Protein AF-A0A2U1LA60-F1 (afdb_monomer_lite)

InterPro domains:
  IPR027705 Flotillin family [PTHR13806] (7-75)

Foldseek 3Di:
DDDDWDKDAADPQKWKWKDFDPHPGTDTHRIDTAHPGMDIDIDGFAWDKDWDWDFDADPVRRTDTDIDIDTDTDDDPDPVVPDDDDD

Organism: Artemisia annua (NCBI:txid35608)

Sequence (87 aa):
MGHFPKYTVAKASEYLIITGAGIDDIKIAKKAWILPGQSSRIFEIAPVDYTFKVQAVSADELPFLLPVVFTIGPQFSDEPSLQRNRV

pLDDT: mean 82.71, std 15.04, range [39.56, 94.69]

Secondary structure (DSSP, 8-state):
-----EEEE--TTEEEEEEETTEEEEEEESEEEE-TTEEEEEEE---EEEEEEEEEE-TTS-EEEEEEEEEE----S-GGGGS----

Radius of gyration: 21.31 Å; chains: 1; bounding box: 62×24×46 Å

Structure (mmCIF, N/CA/C/O backbone):
data_AF-A0A2U1LA60-F1
#
_entry.id   AF-A0A2U1LA60-F1
#
loop_
_atom_site.group_PDB
_atom_site.id
_atom_site.type_symbol
_atom_site.label_atom_id
_atom_site.label_alt_id
_atom_site.label_comp_id
_atom_site.label_asym_id
_atom_site.label_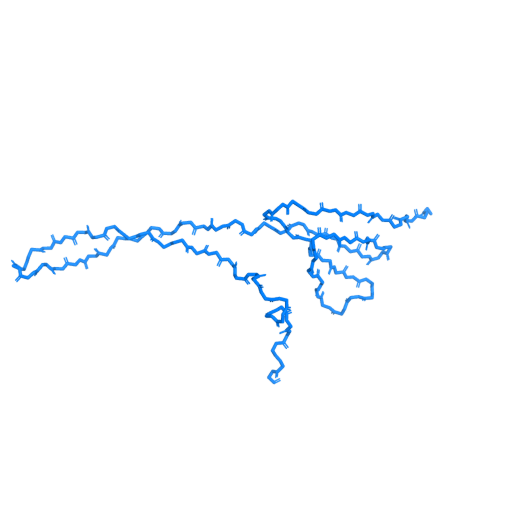entity_id
_atom_site.label_seq_id
_atom_site.pdbx_PDB_ins_code
_atom_site.Cartn_x
_atom_site.Cartn_y
_atom_site.Cartn_z
_atom_site.occupancy
_atom_site.B_iso_or_equiv
_atom_site.auth_seq_id
_atom_site.auth_comp_id
_atom_site.auth_asym_id
_atom_site.auth_atom_id
_atom_site.pdbx_PDB_model_num
ATOM 1 N N . MET A 1 1 ? 24.172 6.895 -24.169 1.00 45.41 1 MET A N 1
ATOM 2 C CA . MET A 1 1 ? 24.304 7.170 -22.720 1.00 45.41 1 MET A CA 1
ATOM 3 C C . MET A 1 1 ? 23.708 5.978 -21.990 1.00 45.41 1 MET A C 1
ATOM 5 O O . MET A 1 1 ? 22.510 5.765 -22.097 1.00 45.41 1 MET A O 1
ATOM 9 N N . GLY A 1 2 ? 24.543 5.111 -21.415 1.00 57.34 2 GLY A N 1
ATOM 10 C CA . GLY A 1 2 ? 24.092 3.836 -20.854 1.00 57.34 2 GLY A CA 1
ATOM 11 C C . GLY A 1 2 ? 23.208 4.052 -19.631 1.00 57.34 2 GLY A C 1
ATOM 12 O O . GLY A 1 2 ? 23.637 4.668 -18.659 1.00 57.34 2 GLY A O 1
ATOM 13 N N . HIS A 1 3 ? 21.978 3.549 -19.674 1.00 66.75 3 HIS A N 1
ATOM 14 C CA . HIS A 1 3 ? 21.201 3.358 -18.459 1.00 66.75 3 HIS A CA 1
ATOM 15 C C . HIS A 1 3 ? 21.860 2.202 -17.699 1.00 66.75 3 HIS A C 1
ATOM 17 O O . HIS A 1 3 ? 21.878 1.072 -18.180 1.00 66.75 3 HIS A O 1
ATOM 23 N N . PHE A 1 4 ? 22.483 2.485 -16.558 1.00 81.81 4 PHE A N 1
ATOM 24 C CA . PHE A 1 4 ? 23.010 1.434 -15.693 1.00 81.81 4 PHE A CA 1
ATOM 25 C C . PHE A 1 4 ? 21.875 0.854 -14.839 1.00 81.81 4 PHE A C 1
ATOM 27 O O . PHE A 1 4 ? 20.992 1.611 -14.421 1.00 81.81 4 PHE A O 1
ATOM 34 N N . PRO A 1 5 ? 21.883 -0.463 -14.562 1.00 85.19 5 PRO A N 1
ATOM 35 C CA . PRO A 1 5 ? 20.939 -1.071 -13.637 1.00 85.19 5 PRO A CA 1
ATOM 36 C C . PRO A 1 5 ? 20.969 -0.362 -12.281 1.00 85.19 5 PRO A C 1
ATOM 38 O O . PRO A 1 5 ? 22.035 -0.207 -11.684 1.00 85.19 5 PRO A O 1
ATOM 41 N N . LYS A 1 6 ? 19.804 0.051 -11.775 1.00 90.88 6 LYS A N 1
ATOM 42 C CA . LYS A 1 6 ? 19.683 0.698 -10.461 1.00 90.88 6 LYS A CA 1
ATOM 43 C C . LYS A 1 6 ? 19.079 -0.271 -9.457 1.00 90.88 6 LYS A C 1
ATOM 45 O O . LYS A 1 6 ? 17.955 -0.731 -9.644 1.00 90.88 6 LYS A O 1
ATOM 50 N N . TYR A 1 7 ? 19.778 -0.532 -8.357 1.00 93.56 7 TYR A N 1
ATOM 51 C CA . TYR A 1 7 ? 19.211 -1.292 -7.248 1.00 93.56 7 TYR A CA 1
ATOM 52 C C . TYR A 1 7 ? 18.350 -0.391 -6.356 1.00 93.56 7 TYR A C 1
ATOM 54 O O . TYR A 1 7 ? 18.786 0.683 -5.945 1.00 93.56 7 TYR A O 1
ATOM 62 N N . THR A 1 8 ? 17.114 -0.811 -6.083 1.00 93.00 8 THR A N 1
ATOM 63 C CA . THR A 1 8 ? 16.146 -0.057 -5.271 1.00 93.00 8 THR A CA 1
ATOM 64 C C . THR A 1 8 ? 15.551 -0.962 -4.195 1.00 93.00 8 THR A C 1
ATOM 66 O O . THR A 1 8 ? 15.289 -2.139 -4.444 1.00 93.00 8 THR A O 1
ATOM 69 N N . VAL A 1 9 ? 15.330 -0.409 -3.001 1.00 94.31 9 VAL A N 1
ATOM 70 C CA . VAL A 1 9 ? 14.741 -1.091 -1.839 1.00 94.31 9 VAL A CA 1
ATOM 71 C C . VAL A 1 9 ? 13.591 -0.234 -1.308 1.00 94.31 9 VAL A C 1
ATOM 73 O O . VAL A 1 9 ? 13.768 0.969 -1.131 1.00 94.31 9 VAL A O 1
ATOM 76 N N . ALA A 1 10 ? 12.425 -0.840 -1.084 1.00 92.00 10 ALA A N 1
ATOM 77 C CA . ALA A 1 10 ? 11.263 -0.197 -0.475 1.00 92.00 10 ALA A CA 1
ATOM 78 C C . ALA A 1 10 ? 11.299 -0.302 1.057 1.00 92.00 10 ALA A C 1
ATOM 80 O O . ALA A 1 10 ? 11.915 -1.214 1.618 1.00 92.00 10 ALA A O 1
ATOM 81 N N . LYS A 1 11 ? 10.612 0.616 1.742 1.00 91.00 11 LYS A N 1
ATOM 82 C CA . LYS A 1 11 ? 10.478 0.585 3.206 1.00 91.00 11 LYS A CA 1
ATOM 83 C C . LYS A 1 11 ? 9.564 -0.550 3.690 1.00 91.00 11 LYS A C 1
ATOM 85 O O . LYS A 1 11 ? 8.940 -1.278 2.915 1.00 91.00 11 LYS A O 1
ATOM 90 N N . ALA A 1 12 ? 9.452 -0.690 5.011 1.00 86.94 12 ALA A N 1
ATOM 91 C CA . ALA A 1 12 ? 8.610 -1.700 5.656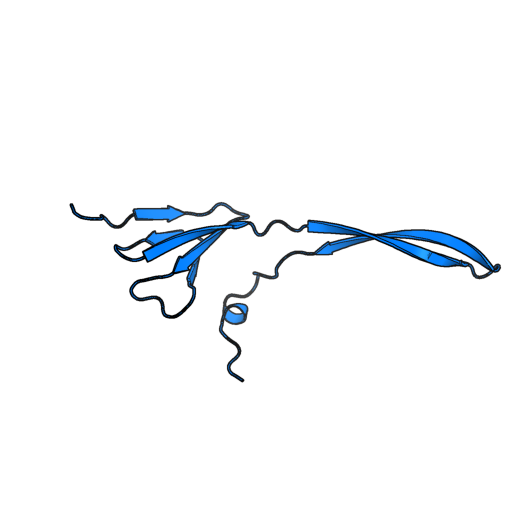 1.00 86.94 12 ALA A CA 1
ATOM 92 C C . ALA A 1 12 ? 7.140 -1.645 5.193 1.00 86.94 12 ALA A C 1
ATOM 94 O O . ALA A 1 12 ? 6.576 -2.686 4.861 1.00 86.94 12 ALA A O 1
ATOM 95 N N . SER A 1 13 ? 6.570 -0.447 5.052 1.00 84.50 13 SER A N 1
ATOM 96 C CA . SER A 1 13 ? 5.179 -0.233 4.615 1.00 84.50 13 SER A CA 1
ATOM 97 C C . SER A 1 13 ? 5.040 0.062 3.118 1.00 84.50 13 SER A C 1
ATOM 99 O O . SER A 1 13 ? 4.007 0.550 2.678 1.00 84.50 13 SER A O 1
ATOM 101 N N . GLU A 1 14 ? 6.075 -0.205 2.323 1.00 89.81 14 GLU A N 1
ATOM 102 C CA . GLU A 1 14 ? 6.108 0.114 0.895 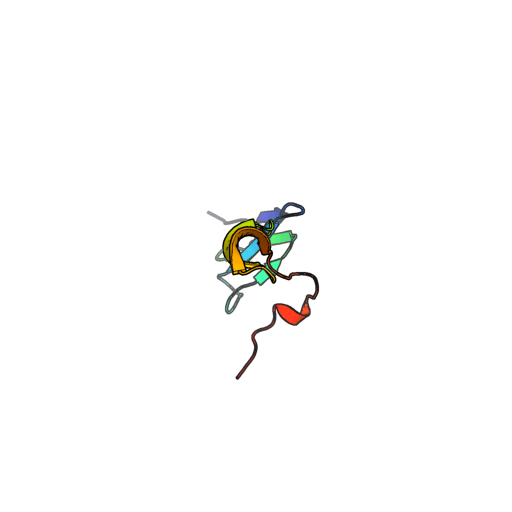1.00 89.81 14 GLU A CA 1
ATOM 103 C C . GLU A 1 14 ? 6.482 -1.123 0.061 1.00 89.81 14 GLU A C 1
ATOM 105 O O . GLU A 1 14 ? 7.201 -2.012 0.523 1.00 89.81 14 GLU A O 1
ATOM 110 N N . TYR A 1 15 ? 6.047 -1.169 -1.194 1.00 90.38 15 TYR A N 1
ATOM 111 C CA . TYR A 1 15 ? 6.474 -2.153 -2.188 1.00 90.38 15 TYR A CA 1
ATOM 112 C C . TYR A 1 15 ? 6.885 -1.466 -3.487 1.00 90.38 15 TYR A C 1
ATOM 114 O O . TYR A 1 15 ? 6.371 -0.407 -3.840 1.00 90.38 15 TYR A O 1
ATOM 122 N N . LEU A 1 16 ? 7.822 -2.075 -4.212 1.00 92.69 16 LEU A N 1
ATOM 123 C CA . LEU A 1 16 ? 8.174 -1.666 -5.565 1.00 92.69 16 LEU A CA 1
ATOM 124 C C . LEU A 1 16 ? 7.236 -2.356 -6.545 1.00 92.69 16 LEU A C 1
ATOM 126 O O . LEU A 1 16 ? 7.192 -3.582 -6.593 1.00 92.69 16 LEU A O 1
ATOM 130 N N . ILE A 1 17 ? 6.547 -1.556 -7.345 1.00 93.25 17 ILE A N 1
ATOM 131 C CA . ILE A 1 17 ? 5.813 -1.971 -8.534 1.00 93.25 17 ILE A CA 1
ATOM 132 C C . ILE A 1 17 ? 6.731 -1.721 -9.722 1.00 93.25 17 ILE A C 1
ATOM 134 O O . ILE A 1 17 ? 7.172 -0.591 -9.936 1.00 93.25 17 ILE A O 1
ATOM 138 N N . ILE A 1 18 ? 7.047 -2.767 -10.474 1.00 93.81 18 ILE A N 1
ATOM 139 C CA . ILE A 1 18 ? 7.990 -2.719 -11.588 1.00 93.81 18 ILE A CA 1
ATOM 140 C C . ILE A 1 18 ? 7.279 -3.215 -12.840 1.00 93.81 18 ILE A C 1
ATOM 142 O O . ILE A 1 18 ? 6.642 -4.267 -12.813 1.00 93.81 18 ILE A O 1
ATOM 146 N N . THR A 1 19 ? 7.407 -2.463 -13.926 1.00 94.69 19 THR A N 1
ATOM 147 C CA . THR A 1 19 ? 6.838 -2.774 -15.242 1.00 94.69 19 THR A CA 1
ATOM 148 C C . THR A 1 19 ? 7.864 -2.485 -16.338 1.00 94.69 19 THR A C 1
ATOM 150 O O . THR A 1 19 ? 8.915 -1.891 -16.078 1.00 94.69 19 THR A O 1
ATOM 153 N N . GLY A 1 20 ? 7.580 -2.889 -17.575 1.00 91.69 20 GLY A N 1
ATOM 154 C CA . GLY A 1 20 ? 8.431 -2.611 -18.734 1.00 91.69 20 GLY A CA 1
ATOM 155 C C . GLY A 1 20 ? 9.218 -3.835 -19.194 1.00 91.69 20 GLY A C 1
ATOM 156 O O . GLY A 1 20 ? 8.754 -4.961 -19.061 1.00 91.69 20 GLY A O 1
ATOM 157 N N . ALA A 1 21 ? 10.397 -3.620 -19.780 1.00 90.06 21 ALA A N 1
ATOM 158 C CA . ALA A 1 21 ? 11.128 -4.666 -20.498 1.00 90.06 21 ALA A CA 1
ATOM 159 C C . ALA A 1 21 ? 11.322 -5.956 -19.665 1.00 90.06 21 ALA A C 1
ATOM 161 O O . ALA A 1 21 ? 11.901 -5.929 -18.575 1.00 90.06 21 ALA A O 1
ATOM 162 N N . GLY A 1 22 ? 10.844 -7.091 -20.193 1.00 88.44 22 GLY A N 1
ATOM 163 C CA . GLY A 1 22 ? 10.927 -8.408 -19.546 1.00 88.44 22 GLY A CA 1
ATOM 164 C C . GLY A 1 22 ? 9.927 -8.650 -18.406 1.00 88.44 22 GLY A C 1
ATOM 165 O O . GLY A 1 22 ? 10.097 -9.612 -17.660 1.00 88.44 22 GLY A O 1
ATOM 166 N N . ILE A 1 23 ? 8.923 -7.784 -18.237 1.00 90.38 23 ILE A N 1
ATOM 167 C CA . ILE A 1 23 ? 7.821 -7.940 -17.279 1.00 90.38 23 ILE A CA 1
ATOM 168 C C . ILE A 1 23 ? 6.507 -7.826 -18.059 1.00 90.38 23 ILE A C 1
ATOM 170 O O . ILE A 1 23 ? 6.206 -6.759 -18.588 1.00 90.38 23 ILE A O 1
ATOM 174 N N . ASP A 1 24 ? 5.737 -8.915 -18.124 1.00 86.31 24 ASP A N 1
ATOM 175 C CA . ASP A 1 24 ? 4.524 -8.987 -18.958 1.00 86.31 24 ASP A CA 1
ATOM 176 C C . ASP A 1 24 ? 3.364 -8.117 -18.453 1.00 86.31 24 ASP A C 1
ATOM 178 O O . ASP A 1 24 ? 2.547 -7.661 -19.248 1.00 86.31 24 ASP A O 1
ATOM 182 N N . ASP A 1 25 ? 3.278 -7.890 -17.143 1.00 86.88 25 ASP A N 1
ATOM 183 C CA . ASP A 1 25 ? 2.231 -7.069 -16.530 1.00 86.88 25 ASP A CA 1
ATOM 184 C C . ASP A 1 25 ? 2.831 -6.219 -15.404 1.00 86.88 25 ASP A C 1
ATOM 186 O O . ASP A 1 25 ? 3.352 -5.125 -15.638 1.00 86.88 25 ASP A O 1
ATOM 190 N N . ILE A 1 26 ? 2.859 -6.753 -14.181 1.00 90.06 26 ILE A N 1
ATOM 191 C CA . ILE A 1 26 ? 3.383 -6.068 -13.004 1.00 90.06 26 ILE A CA 1
ATOM 192 C C . ILE A 1 26 ? 4.208 -7.041 -12.165 1.00 90.06 26 ILE A C 1
ATOM 194 O O . ILE A 1 26 ? 3.799 -8.168 -11.896 1.00 90.06 26 ILE A O 1
ATOM 198 N N . LYS A 1 27 ? 5.362 -6.576 -11.688 1.00 88.44 27 LYS A N 1
ATOM 199 C CA . LYS A 1 27 ? 6.158 -7.252 -10.664 1.00 88.44 27 LYS A CA 1
ATOM 200 C C . LYS A 1 27 ? 6.124 -6.451 -9.370 1.00 88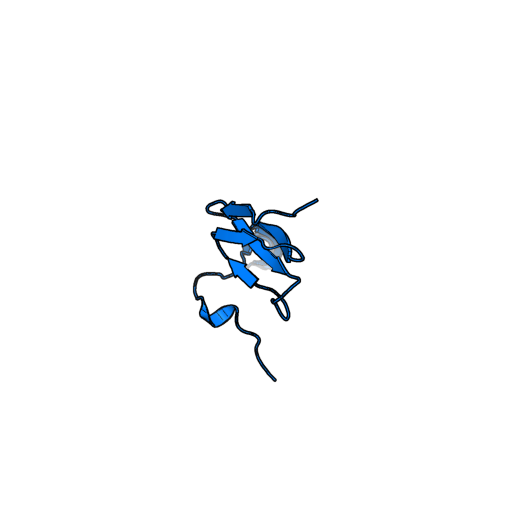.44 27 LYS A C 1
ATOM 202 O O . LYS A 1 27 ? 6.491 -5.279 -9.366 1.00 88.44 27 LYS A O 1
ATOM 207 N N . ILE A 1 28 ? 5.746 -7.102 -8.272 1.00 89.50 28 ILE A N 1
ATOM 208 C CA . ILE A 1 28 ? 5.729 -6.511 -6.929 1.00 89.50 28 ILE A CA 1
ATOM 209 C C . ILE A 1 28 ? 6.889 -7.099 -6.121 1.00 89.50 28 ILE A C 1
ATOM 211 O O . ILE A 1 28 ? 7.043 -8.316 -6.055 1.00 89.50 28 ILE A O 1
ATOM 215 N N . ALA A 1 29 ? 7.742 -6.256 -5.537 1.00 89.88 29 ALA A N 1
ATOM 216 C CA . ALA A 1 29 ? 8.896 -6.712 -4.760 1.00 89.88 29 ALA A CA 1
ATOM 217 C C . ALA A 1 29 ? 9.307 -5.715 -3.668 1.00 89.88 29 ALA A C 1
ATOM 219 O O . ALA A 1 29 ? 9.173 -4.506 -3.831 1.00 89.88 29 ALA A O 1
ATOM 220 N N . LYS A 1 30 ? 9.900 -6.201 -2.569 1.00 91.06 30 LYS A N 1
ATOM 221 C CA . LYS A 1 30 ? 10.527 -5.330 -1.553 1.00 91.06 30 LYS A CA 1
ATOM 222 C C . LYS A 1 30 ? 11.836 -4.697 -2.021 1.00 91.06 30 LYS A C 1
ATOM 224 O O . LYS A 1 30 ? 12.189 -3.605 -1.592 1.00 91.06 30 LYS A O 1
ATOM 229 N N . LYS A 1 31 ? 12.578 -5.391 -2.878 1.00 92.06 31 LYS A N 1
ATOM 230 C CA . LYS A 1 31 ? 13.871 -4.949 -3.404 1.00 92.06 31 LYS A CA 1
ATOM 231 C C . LYS A 1 31 ? 14.087 -5.536 -4.788 1.00 92.06 31 LYS A C 1
ATOM 233 O O . LYS A 1 31 ? 13.720 -6.687 -5.022 1.00 92.06 31 LYS A O 1
ATOM 238 N N . ALA A 1 32 ? 14.665 -4.763 -5.698 1.00 92.94 32 ALA A N 1
ATOM 239 C CA . ALA A 1 32 ? 14.914 -5.224 -7.057 1.00 92.94 32 ALA A CA 1
ATOM 240 C C . ALA A 1 32 ? 15.975 -4.390 -7.776 1.00 92.94 32 ALA A C 1
ATOM 242 O O . ALA A 1 32 ? 16.190 -3.212 -7.481 1.00 92.94 32 ALA A O 1
ATOM 243 N N . TRP A 1 33 ? 16.586 -5.016 -8.777 1.00 93.12 33 TRP A N 1
ATOM 244 C CA . TRP A 1 33 ? 17.342 -4.332 -9.817 1.00 93.12 33 TRP A CA 1
ATOM 245 C C . TRP A 1 33 ? 16.378 -3.832 -10.887 1.00 93.12 33 TRP A C 1
ATOM 247 O O . TRP A 1 33 ? 15.600 -4.618 -11.422 1.00 93.12 33 TRP A O 1
ATOM 257 N N . ILE A 1 34 ? 16.438 -2.537 -11.187 1.00 93.56 34 ILE A N 1
ATOM 258 C CA . ILE A 1 34 ? 15.671 -1.905 -12.258 1.00 93.56 34 ILE A CA 1
ATOM 259 C C . ILE A 1 34 ? 16.582 -1.815 -13.475 1.00 93.56 34 ILE A C 1
ATOM 261 O O . ILE A 1 34 ? 17.586 -1.095 -13.454 1.00 93.56 34 ILE A O 1
ATOM 265 N N . LEU A 1 35 ? 16.262 -2.601 -14.498 1.00 92.19 35 LEU A N 1
ATOM 266 C CA . LEU A 1 35 ? 17.027 -2.683 -15.738 1.00 92.19 35 LEU A CA 1
ATOM 267 C C . LEU A 1 35 ? 16.639 -1.555 -16.712 1.00 92.19 35 LEU A C 1
ATOM 269 O O . LEU A 1 35 ? 15.567 -0.959 -16.580 1.00 92.19 35 LEU A O 1
ATOM 273 N N . PRO A 1 36 ? 17.475 -1.255 -17.720 1.00 91.69 36 PRO A N 1
ATOM 274 C CA . PRO A 1 36 ? 17.104 -0.346 -18.803 1.00 91.69 36 PRO A CA 1
ATOM 275 C C . PRO A 1 36 ? 15.796 -0.767 -19.476 1.00 91.69 36 PRO A C 1
ATOM 277 O O . PRO A 1 36 ? 15.614 -1.933 -19.814 1.00 91.69 36 PRO A O 1
ATOM 280 N N . GLY A 1 37 ? 14.884 0.187 -19.667 1.00 90.12 37 GLY A N 1
ATOM 281 C CA . GLY A 1 37 ? 13.551 -0.084 -20.215 1.00 90.12 37 GLY A CA 1
ATOM 282 C C . GLY A 1 37 ? 12.528 -0.587 -19.190 1.00 90.12 37 GLY A C 1
ATOM 283 O O . GLY A 1 37 ? 11.377 -0.812 -19.561 1.00 90.12 37 GLY A O 1
ATOM 284 N N . GLN A 1 38 ? 12.905 -0.733 -17.915 1.00 93.50 38 GLN A N 1
ATOM 285 C CA . GLN A 1 38 ? 11.964 -0.949 -16.815 1.00 93.50 38 GLN A CA 1
ATOM 286 C C . GLN A 1 38 ? 11.642 0.366 -16.103 1.00 93.50 38 GLN A C 1
ATOM 288 O O . GLN A 1 38 ? 12.493 1.242 -15.944 1.00 93.50 38 GLN A O 1
ATOM 293 N N . SER A 1 39 ? 10.401 0.483 -15.643 1.00 91.69 39 SER A N 1
ATOM 294 C CA . SER A 1 39 ? 9.923 1.569 -14.791 1.00 91.69 39 SER A CA 1
ATOM 295 C C . SER A 1 39 ? 9.593 1.021 -13.412 1.00 91.69 39 SER A C 1
ATOM 297 O O . SER A 1 39 ? 9.040 -0.070 -13.298 1.00 91.69 39 SER A O 1
ATOM 299 N N . SER A 1 40 ? 9.907 1.780 -12.361 1.00 92.31 40 SER A N 1
ATOM 300 C CA . SER A 1 40 ? 9.539 1.427 -10.991 1.00 92.31 40 SER A CA 1
ATOM 301 C C . SER A 1 40 ? 8.755 2.539 -10.299 1.00 92.31 40 SER A C 1
ATOM 303 O O . SER A 1 40 ? 9.015 3.732 -10.487 1.00 92.31 40 SER A O 1
ATOM 305 N N . ARG A 1 41 ? 7.777 2.140 -9.484 1.00 93.50 41 ARG A N 1
ATOM 306 C CA . ARG A 1 41 ? 6.974 3.006 -8.614 1.00 93.50 41 ARG A CA 1
ATOM 307 C C . ARG A 1 41 ? 6.906 2.416 -7.213 1.00 93.50 41 ARG A C 1
ATOM 309 O O . ARG A 1 41 ? 6.963 1.204 -7.046 1.00 93.50 41 ARG A O 1
ATOM 316 N N . ILE A 1 42 ? 6.810 3.289 -6.218 1.00 91.19 42 ILE A N 1
ATOM 317 C CA . ILE A 1 42 ? 6.625 2.902 -4.821 1.00 91.19 42 ILE A CA 1
ATOM 318 C C . ILE A 1 42 ? 5.125 2.899 -4.540 1.00 91.19 42 ILE A C 1
ATOM 320 O O . ILE A 1 42 ? 4.436 3.859 -4.878 1.00 91.19 42 ILE A O 1
ATOM 324 N N . PHE A 1 43 ? 4.642 1.817 -3.942 1.00 87.69 43 PHE A N 1
ATOM 325 C CA . PHE A 1 43 ? 3.266 1.645 -3.499 1.00 87.69 43 PHE A CA 1
ATOM 326 C C . PHE A 1 43 ? 3.236 1.508 -1.982 1.00 87.69 43 PHE A C 1
ATOM 328 O O . PHE A 1 43 ? 3.907 0.635 -1.431 1.00 87.69 43 PHE A O 1
ATOM 335 N N . GLU A 1 44 ? 2.490 2.378 -1.312 1.00 87.25 44 GLU A N 1
ATOM 336 C CA . GLU A 1 44 ? 2.326 2.363 0.139 1.00 87.25 44 GLU A CA 1
ATOM 337 C C . GLU A 1 44 ? 1.170 1.441 0.530 1.00 87.25 44 GLU A C 1
ATOM 339 O O . GLU A 1 44 ? 0.102 1.471 -0.075 1.00 87.25 44 GLU A O 1
ATOM 344 N N . ILE A 1 45 ? 1.400 0.601 1.536 1.00 85.31 45 ILE A N 1
ATOM 345 C CA . ILE A 1 45 ? 0.458 -0.430 1.984 1.00 85.31 45 ILE A CA 1
ATOM 346 C C . ILE A 1 45 ? -0.117 -0.132 3.369 1.00 85.31 45 ILE A C 1
ATOM 348 O O . ILE A 1 45 ? -0.566 -1.040 4.067 1.00 85.31 45 ILE A O 1
ATOM 352 N N . ALA A 1 46 ? -0.051 1.130 3.794 1.00 85.88 46 ALA A N 1
ATOM 353 C CA . ALA A 1 46 ? -0.577 1.550 5.081 1.00 85.88 46 ALA A CA 1
ATOM 354 C C . ALA A 1 46 ? -2.103 1.324 5.134 1.00 85.88 46 ALA A C 1
ATOM 356 O O . ALA A 1 46 ? -2.801 1.651 4.170 1.00 85.88 46 ALA A O 1
ATOM 357 N N . PRO A 1 47 ? -2.630 0.752 6.230 1.00 84.94 47 PRO A N 1
ATOM 358 C CA . PRO A 1 47 ? -4.068 0.609 6.409 1.00 84.94 47 PRO A CA 1
ATOM 359 C C . PRO A 1 47 ? -4.737 1.983 6.552 1.00 84.94 47 PRO A C 1
ATOM 361 O O . PRO A 1 47 ? -4.154 2.906 7.121 1.00 84.94 47 PRO A O 1
ATOM 364 N N . VAL A 1 48 ? -5.962 2.108 6.039 1.00 86.75 48 VAL A 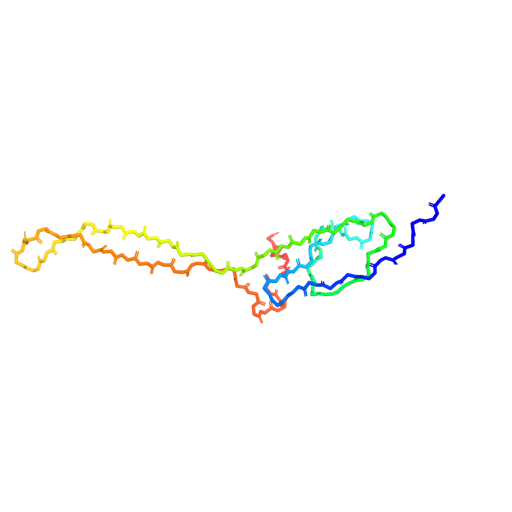N 1
ATOM 365 C CA . VAL A 1 48 ? -6.755 3.345 6.069 1.00 86.75 48 VAL A CA 1
ATOM 366 C C . VAL A 1 48 ? -8.009 3.134 6.912 1.00 86.75 48 VAL A C 1
ATOM 368 O O . VAL A 1 48 ? -8.717 2.140 6.746 1.00 86.75 48 VAL A O 1
ATOM 371 N N . ASP A 1 49 ? -8.298 4.086 7.796 1.00 90.31 49 ASP A N 1
ATOM 372 C CA . ASP A 1 49 ? -9.470 4.051 8.668 1.00 90.31 49 ASP A CA 1
ATOM 373 C C . ASP A 1 49 ? -10.677 4.734 8.013 1.00 90.31 49 ASP A C 1
ATOM 375 O O . ASP A 1 49 ? -10.630 5.908 7.637 1.00 90.31 49 ASP A O 1
ATOM 379 N N . TYR A 1 50 ? -11.786 4.004 7.914 1.00 87.56 50 TYR A N 1
ATOM 380 C CA . TYR A 1 50 ? -13.056 4.492 7.388 1.00 87.56 50 TYR A CA 1
ATOM 381 C C . TYR A 1 50 ? -14.107 4.532 8.493 1.00 87.56 50 TYR A C 1
ATOM 383 O O . TYR A 1 50 ? -14.475 3.503 9.061 1.00 87.56 50 TYR A O 1
ATOM 391 N N . THR A 1 51 ? -14.621 5.728 8.774 1.00 90.06 51 THR A N 1
ATOM 392 C CA . THR A 1 51 ? -15.630 5.944 9.815 1.00 90.06 51 THR A CA 1
ATOM 393 C C . THR A 1 51 ? -17.021 6.039 9.208 1.00 90.06 51 THR A C 1
ATOM 395 O O . THR A 1 51 ? -17.278 6.873 8.341 1.00 90.06 51 THR A O 1
ATOM 398 N N 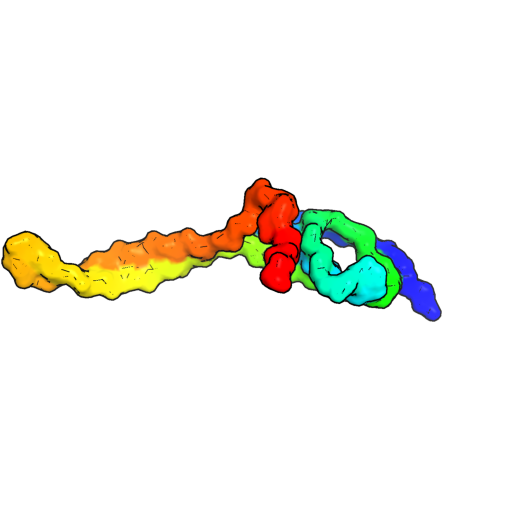. PHE A 1 52 ? -17.947 5.243 9.730 1.00 86.81 52 PHE A N 1
ATOM 399 C CA . PHE A 1 52 ? -19.353 5.248 9.352 1.00 86.81 52 PHE A CA 1
ATOM 400 C C . PHE A 1 52 ? -20.211 5.604 10.557 1.00 86.81 52 PHE A C 1
ATOM 402 O O . PHE A 1 52 ? -19.912 5.234 11.691 1.00 86.81 52 PHE A O 1
ATOM 409 N N . LYS A 1 53 ? -21.301 6.327 10.306 1.00 87.69 53 LYS A N 1
ATOM 410 C CA . LYS A 1 53 ? -22.326 6.603 11.312 1.00 87.69 53 LYS A CA 1
ATOM 411 C C . LYS A 1 53 ? -23.562 5.804 10.944 1.00 87.69 53 LYS A C 1
ATOM 413 O O . LYS A 1 53 ? -24.263 6.156 10.000 1.00 87.69 53 LYS A O 1
ATOM 418 N N . VAL A 1 54 ? -23.803 4.722 11.669 1.00 87.44 54 VAL A N 1
ATOM 419 C CA . VAL A 1 54 ? -24.989 3.889 11.475 1.00 87.44 54 VAL A CA 1
ATOM 420 C C . VAL A 1 54 ? -26.115 4.482 12.314 1.00 87.44 54 VAL A C 1
ATOM 422 O O . VAL A 1 54 ? -25.951 4.660 13.519 1.00 87.44 54 VAL A O 1
ATOM 425 N N . GLN A 1 55 ? -27.248 4.813 11.691 1.00 87.00 55 GLN A N 1
ATOM 426 C CA . GLN A 1 55 ? -28.477 5.054 12.446 1.00 87.00 55 GLN A CA 1
ATOM 427 C C . GLN A 1 55 ? -29.041 3.706 12.865 1.00 87.00 55 GLN A C 1
ATOM 429 O O . GLN A 1 55 ? -29.352 2.867 12.021 1.00 87.00 55 GLN A O 1
ATOM 434 N N . ALA A 1 56 ? -29.137 3.509 14.170 1.00 86.44 56 ALA A N 1
ATOM 435 C CA . ALA A 1 56 ? -29.704 2.324 14.773 1.00 86.44 56 ALA A CA 1
ATOM 436 C C . ALA A 1 56 ? -30.848 2.731 15.703 1.00 86.44 56 ALA A C 1
ATOM 438 O O . ALA A 1 56 ? -30.964 3.886 16.119 1.00 86.44 56 ALA A O 1
ATOM 439 N N . VAL A 1 57 ? -31.702 1.766 16.010 1.00 90.44 57 VAL A N 1
ATOM 440 C CA . VAL A 1 57 ? -32.810 1.922 16.950 1.00 90.44 57 VAL A CA 1
ATOM 441 C C . VAL A 1 57 ? -32.563 0.951 18.099 1.00 90.44 57 VAL A C 1
ATOM 443 O O . VAL A 1 57 ? -32.149 -0.186 17.861 1.00 90.44 57 VAL A O 1
ATOM 446 N N . SER A 1 58 ? -32.721 1.412 19.341 1.00 86.94 58 SER A N 1
ATOM 447 C CA . SER A 1 58 ? -32.532 0.568 20.527 1.00 86.94 58 SER A CA 1
ATOM 448 C C . SER A 1 58 ? -33.711 -0.388 20.724 1.00 86.94 58 SER A C 1
ATOM 450 O O . SER A 1 58 ? -34.732 -0.285 20.047 1.00 86.94 58 SER A O 1
ATOM 452 N N . ALA A 1 59 ? -33.588 -1.310 21.683 1.00 87.88 59 ALA A N 1
ATOM 453 C CA . ALA A 1 59 ? -34.706 -2.163 22.088 1.00 87.88 59 ALA A CA 1
ATOM 454 C C . ALA A 1 59 ? -35.900 -1.359 22.650 1.00 87.88 59 ALA A C 1
ATOM 456 O O . ALA A 1 59 ? -37.031 -1.824 22.570 1.00 87.88 59 ALA A O 1
ATOM 457 N N . ASP A 1 60 ? -35.647 -0.149 23.156 1.00 91.25 60 ASP A N 1
ATOM 458 C CA . ASP A 1 60 ? -36.645 0.792 23.682 1.00 91.25 60 ASP A CA 1
ATOM 459 C C . ASP A 1 60 ? -37.111 1.824 22.628 1.00 91.25 60 ASP A C 1
ATOM 461 O O . ASP A 1 60 ? -37.583 2.901 22.982 1.00 91.25 60 ASP A O 1
ATOM 465 N N . GLU A 1 61 ? -36.919 1.542 21.333 1.00 85.25 61 GLU A N 1
ATOM 466 C CA . GLU A 1 61 ? -37.300 2.404 20.196 1.00 85.25 61 GLU A CA 1
ATOM 467 C C . GLU A 1 61 ? -36.626 3.790 20.145 1.00 85.25 61 GLU A C 1
ATOM 469 O O . GLU A 1 61 ? -37.040 4.677 19.395 1.00 85.25 61 GLU A O 1
ATOM 474 N N . LEU A 1 62 ? -35.532 3.990 20.882 1.00 89.94 62 LEU A N 1
ATOM 475 C CA . LEU A 1 62 ? -34.786 5.247 20.845 1.00 89.94 62 LEU A CA 1
ATOM 476 C C . LEU A 1 62 ? -33.793 5.247 19.670 1.00 89.94 62 LEU A C 1
ATOM 478 O O . LEU A 1 62 ? -32.946 4.350 19.592 1.00 89.94 62 LEU A O 1
ATOM 482 N N . PRO A 1 63 ? -33.843 6.242 18.765 1.00 87.81 63 PRO A N 1
ATOM 483 C CA . PRO A 1 63 ? -32.873 6.361 17.686 1.00 87.81 63 PRO A CA 1
ATOM 484 C C . PRO A 1 63 ? -31.519 6.836 18.225 1.00 87.81 63 PRO A C 1
ATOM 486 O O . PRO A 1 63 ? -31.436 7.808 18.977 1.00 87.81 63 PRO A O 1
ATOM 489 N N . PHE A 1 64 ? -30.438 6.184 17.801 1.00 89.62 64 PHE A N 1
ATOM 490 C CA . PHE A 1 64 ? -29.073 6.582 18.140 1.00 89.62 64 PHE A CA 1
ATOM 491 C C . PHE A 1 64 ? -28.110 6.399 16.961 1.00 89.62 64 PHE A C 1
ATOM 493 O O . PHE A 1 64 ? -28.340 5.614 16.040 1.00 89.62 64 PHE A O 1
ATOM 500 N N . LEU A 1 65 ? -27.015 7.164 16.978 1.00 89.38 65 LEU A N 1
ATOM 501 C CA . LEU A 1 65 ? -25.942 7.080 15.989 1.00 89.38 65 LEU A CA 1
ATOM 502 C C . LEU A 1 65 ? -24.806 6.232 16.555 1.00 89.38 65 LEU A C 1
ATOM 504 O O . LEU A 1 65 ? -24.168 6.627 17.528 1.00 89.38 65 LEU A O 1
ATOM 508 N N . LEU A 1 66 ? -24.530 5.096 15.922 1.00 90.38 66 LEU A N 1
ATOM 509 C CA . LEU A 1 66 ? -23.397 4.243 16.250 1.00 90.38 66 LEU A CA 1
ATOM 510 C C . LEU A 1 66 ? -22.204 4.623 15.351 1.00 90.38 66 LEU A C 1
ATOM 512 O O . LEU A 1 66 ? -22.261 4.387 14.138 1.00 90.38 66 LEU A O 1
ATOM 516 N N . PRO A 1 67 ? -21.132 5.231 15.892 1.00 87.88 67 PRO A N 1
ATOM 517 C CA . PRO A 1 67 ? -19.901 5.427 15.144 1.00 87.88 67 PRO A CA 1
ATOM 518 C C . PRO A 1 67 ? -19.149 4.095 15.059 1.00 87.88 67 PRO A C 1
ATOM 520 O O . PRO A 1 67 ? -18.811 3.498 16.078 1.00 87.88 67 PRO A O 1
ATOM 523 N N . VAL A 1 68 ? -18.874 3.637 13.843 1.00 90.81 68 VAL A N 1
ATOM 524 C CA . VAL A 1 68 ? -18.085 2.428 13.583 1.00 90.81 68 VAL A CA 1
ATOM 525 C C . VAL A 1 68 ? -16.872 2.817 12.757 1.00 90.81 68 VAL A C 1
ATOM 527 O O . VAL A 1 68 ? -17.004 3.565 11.790 1.00 90.81 68 VAL A O 1
ATOM 530 N N . VAL A 1 69 ? -15.698 2.314 13.133 1.00 92.75 69 VAL A N 1
ATOM 531 C CA . VAL A 1 69 ? -14.455 2.494 12.378 1.00 92.75 69 VAL A CA 1
ATOM 532 C C . VAL A 1 69 ? -14.058 1.147 11.793 1.00 92.75 69 VAL A C 1
ATOM 534 O O . VAL A 1 69 ? -13.905 0.173 12.528 1.00 92.75 69 VAL A O 1
ATOM 537 N N . PHE A 1 70 ? -13.898 1.097 10.474 1.00 89.88 70 PHE A N 1
ATOM 538 C CA . PHE A 1 70 ? -13.315 -0.041 9.778 1.00 89.88 70 PHE A CA 1
ATOM 539 C C . PHE A 1 70 ? -11.928 0.337 9.282 1.00 89.88 70 PHE A C 1
ATOM 541 O O . PHE A 1 70 ? -11.782 1.216 8.433 1.00 89.88 70 PHE A O 1
ATOM 548 N N . THR A 1 71 ? -10.915 -0.357 9.784 1.00 90.69 71 THR A N 1
ATOM 549 C CA . THR A 1 71 ? -9.558 -0.278 9.250 1.00 90.69 71 THR A CA 1
ATOM 550 C C . THR A 1 71 ? -9.465 -1.209 8.048 1.00 90.69 71 THR A C 1
ATOM 552 O O . THR A 1 71 ? -9.538 -2.431 8.188 1.00 90.69 71 THR A O 1
ATOM 555 N N . ILE A 1 72 ? -9.335 -0.637 6.855 1.00 87.50 72 ILE A N 1
ATOM 556 C CA . ILE A 1 72 ? -9.222 -1.384 5.603 1.00 87.50 72 ILE A CA 1
ATOM 557 C C . ILE A 1 72 ? -7.789 -1.249 5.112 1.00 87.50 72 ILE A C 1
ATOM 559 O O . ILE A 1 72 ? -7.300 -0.155 4.833 1.00 87.50 72 ILE A O 1
ATOM 563 N N . GLY A 1 73 ? -7.111 -2.385 5.010 1.00 84.69 73 GLY A N 1
ATOM 564 C CA . GLY A 1 73 ? -5.758 -2.476 4.495 1.00 84.69 73 GLY A CA 1
ATOM 565 C C . GLY A 1 73 ? -5.657 -3.571 3.437 1.00 84.69 73 GLY A C 1
ATOM 566 O O . GLY A 1 73 ? -6.400 -4.553 3.483 1.00 84.69 73 GLY A O 1
ATOM 567 N N . PRO A 1 74 ? -4.749 -3.422 2.473 1.00 77.62 74 PRO A N 1
ATOM 568 C CA . PRO A 1 74 ? -4.489 -4.458 1.484 1.00 77.62 74 PRO A CA 1
ATOM 569 C C . PRO A 1 74 ? -3.824 -5.698 2.121 1.00 77.62 74 PRO A C 1
ATOM 571 O O . PRO A 1 74 ? -2.901 -5.585 2.929 1.00 77.62 74 PRO A O 1
ATOM 574 N N . GLN A 1 75 ? -4.286 -6.898 1.751 1.00 75.38 75 GLN A N 1
ATOM 575 C CA . GLN A 1 75 ? -3.745 -8.168 2.245 1.00 75.38 75 GLN A CA 1
ATOM 576 C C . GLN A 1 75 ? -2.518 -8.589 1.420 1.00 75.38 75 GLN A C 1
ATOM 578 O O . GLN A 1 75 ? -2.637 -8.898 0.237 1.00 75.38 75 GLN A O 1
ATOM 583 N N . PHE A 1 76 ? -1.342 -8.625 2.056 1.00 64.94 76 PHE A N 1
ATOM 584 C CA . PHE A 1 76 ? -0.055 -8.946 1.410 1.00 64.94 76 PHE A CA 1
ATOM 585 C C . PHE A 1 76 ? 0.690 -10.132 2.046 1.00 64.94 76 PHE A C 1
ATOM 587 O O . PHE A 1 76 ? 1.864 -10.341 1.752 1.00 64.94 76 PHE A O 1
ATOM 594 N N . SER A 1 77 ? 0.040 -10.877 2.947 1.00 59.16 77 SER A N 1
ATOM 595 C CA . SER A 1 77 ? 0.697 -11.911 3.763 1.00 59.16 77 SER A CA 1
ATOM 596 C C . SER A 1 77 ? 1.123 -13.156 2.977 1.00 59.16 77 SER A C 1
ATOM 598 O O . SER A 1 77 ? 1.980 -13.889 3.460 1.00 59.16 77 SER A O 1
ATOM 600 N N . ASP A 1 78 ? 0.568 -13.388 1.786 1.00 54.44 78 ASP A N 1
ATOM 601 C CA . ASP A 1 78 ? 0.788 -14.615 1.028 1.00 54.44 78 ASP A CA 1
ATOM 602 C C . ASP A 1 78 ? 1.301 -14.285 -0.382 1.00 54.44 78 ASP A C 1
ATOM 604 O O . ASP A 1 78 ? 0.566 -13.800 -1.236 1.00 54.44 78 ASP A O 1
ATOM 608 N N . GLU A 1 79 ? 2.573 -14.590 -0.664 1.00 52.72 79 GLU A N 1
ATOM 609 C CA . GLU A 1 79 ? 3.152 -14.529 -2.019 1.00 52.72 79 GLU A CA 1
ATOM 610 C C . GLU A 1 79 ? 2.282 -15.170 -3.136 1.00 52.72 79 GLU A C 1
ATOM 612 O O . GLU A 1 79 ? 2.299 -14.635 -4.249 1.00 52.72 79 GLU A O 1
ATOM 617 N N . PRO A 1 80 ? 1.474 -16.236 -2.911 1.00 48.84 80 PRO A N 1
ATOM 618 C CA . PRO A 1 80 ? 0.571 -16.753 -3.947 1.00 48.84 80 PRO A CA 1
ATOM 619 C C . PRO A 1 80 ? -0.670 -15.890 -4.244 1.00 48.84 80 PRO A C 1
ATOM 621 O O . PRO A 1 80 ? -1.249 -16.056 -5.316 1.00 48.84 80 PRO A O 1
ATOM 624 N N . SER A 1 81 ? -1.096 -14.954 -3.382 1.00 48.41 81 SER A N 1
ATOM 625 C CA . SER A 1 81 ? -2.300 -14.137 -3.646 1.00 48.41 81 SER A CA 1
ATOM 626 C C . SER A 1 81 ? -2.074 -13.022 -4.676 1.00 48.41 81 SER A C 1
ATOM 628 O O . SER A 1 81 ? -3.026 -12.389 -5.130 1.00 48.41 81 SER A O 1
ATOM 630 N N . LEU A 1 82 ? -0.818 -12.794 -5.075 1.00 52.94 82 LEU A N 1
ATOM 631 C CA . LEU A 1 82 ? -0.423 -11.824 -6.101 1.00 52.94 82 LEU A CA 1
ATOM 632 C C . LEU A 1 82 ? -0.374 -12.427 -7.516 1.00 52.94 82 LEU A C 1
ATOM 634 O O . LEU A 1 82 ? 0.004 -11.735 -8.462 1.00 52.94 82 LEU A O 1
ATOM 638 N N . GLN A 1 83 ? -0.741 -13.702 -7.690 1.00 48.94 83 GLN A N 1
ATOM 639 C CA . GLN A 1 83 ? -0.807 -14.336 -9.004 1.00 48.94 83 GLN A CA 1
ATOM 640 C C . GLN A 1 83 ? -2.206 -14.200 -9.609 1.00 48.94 83 GLN A C 1
ATOM 642 O O . GLN A 1 83 ? -3.218 -14.551 -9.008 1.00 48.94 83 GLN A O 1
ATOM 647 N N . ARG A 1 84 ? -2.230 -13.670 -10.836 1.00 45.03 84 ARG A N 1
ATOM 648 C CA . ARG A 1 84 ? -3.388 -13.513 -11.723 1.00 45.03 84 ARG A CA 1
ATOM 649 C C . ARG A 1 84 ? -4.344 -14.709 -11.623 1.00 45.03 84 ARG A C 1
ATOM 651 O O . ARG A 1 84 ? -3.990 -15.810 -12.040 1.00 45.03 84 ARG A O 1
ATOM 658 N N . ASN A 1 85 ? -5.571 -14.478 -11.153 1.00 44.09 85 ASN A N 1
ATOM 659 C CA . ASN A 1 85 ? -6.637 -15.468 -11.261 1.00 44.09 85 ASN A CA 1
ATOM 660 C C . ASN A 1 85 ? -7.045 -15.561 -12.740 1.00 44.09 85 ASN A C 1
ATOM 662 O O . ASN A 1 85 ? -7.639 -14.633 -13.293 1.00 44.09 85 ASN A O 1
ATOM 666 N N . ARG A 1 86 ? -6.631 -16.636 -13.412 1.00 39.56 86 ARG A N 1
ATOM 667 C CA . ARG A 1 86 ? -7.018 -16.926 -14.793 1.00 39.56 86 ARG A CA 1
ATOM 668 C C . ARG A 1 86 ? -8.414 -17.553 -14.758 1.00 39.56 86 ARG A C 1
ATOM 670 O O . ARG A 1 86 ? -8.530 -18.738 -14.466 1.00 39.56 86 ARG A O 1
ATOM 677 N N . VAL A 1 87 ? -9.440 -16.737 -15.005 1.00 41.22 87 VAL A N 1
ATOM 678 C CA . VAL A 1 87 ? -10.752 -17.210 -15.487 1.00 41.22 87 VAL A CA 1
ATOM 679 C C . VAL A 1 87 ? -10.655 -17.662 -16.937 1.00 41.22 87 VAL A C 1
ATOM 681 O O . VAL A 1 87 ? -9.819 -17.089 -17.678 1.00 41.22 87 VAL A O 1
#